Protein AF-A0A7Y0EZB9-F1 (afdb_monomer)

pLDDT: mean 87.06, std 16.15, range [41.44, 97.69]

Radius of gyration: 16.33 Å; Cα contacts (8 Å, |Δi|>4): 54; chains: 1; bounding box: 58×21×23 Å

Foldseek 3Di:
DFLVVLCVVVVHDLQRLQVQQPPGDSVVSVCRVVVVDPPVPDDLVSVLSSCVSSVVVVVSVVVCCVPPNDPPPPDDDPDD

Nearest PDB structures (foldseek):
  5jub-assembly1_B  TM=8.312E-01  e=4.650E-01  Streptococcus thermophilus LMD-9
  4o8b-assembly1_A-2  TM=6.255E-01  e=1.765E-01  Pseudomonas aeruginosa PAO1
  6hua-assembly1_A  TM=5.688E-01  e=1.085E+00  Streptococcus vestibularis F0396
  6lff-assembly2_B  TM=5.082E-01  e=8.519E-01  Homo sapiens
  1yse-assembly1_A  TM=4.289E-01  e=2.244E+00  Homo sapiens

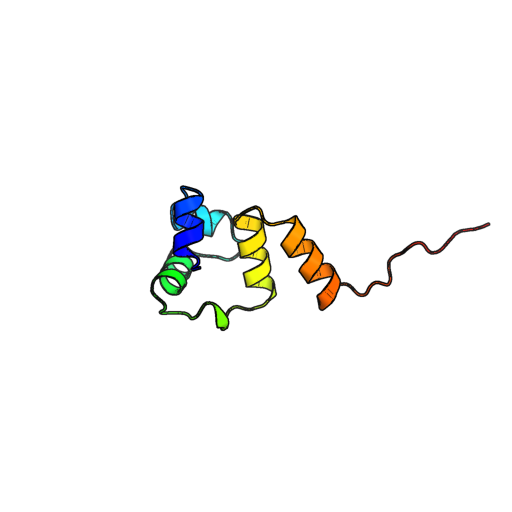Mean predicted aligned error: 7.15 Å

Solvent-accessible surface area (backbone atoms only — not comparable to full-atom values): 4873 Å² total; per-residue (Å²): 142,52,74,52,58,56,34,53,76,69,73,46,52,57,55,60,49,18,76,54,24,88,97,49,42,42,68,57,49,48,30,46,58,72,55,80,37,58,73,88,75,52,53,71,71,57,53,35,39,49,33,39,58,74,66,37,46,69,60,33,49,52,51,39,51,72,77,70,43,70,89,83,78,76,76,87,78,85,82,126

Sequence (80 aa):
MSIKSERVRKGLTQQQLADKVPSMTRGRIAAYETGAIDVGNMTLDMALRFLEAFGRKALARQVRAVLIESPEGSKENDAK

Organism: NCBI:txid2675324

InterPro domains:
  IPR001387 Cro/C1-type, helix-turn-helix domain [PF01381] (3-56)
  IPR001387 Cro/C1-type, helix-turn-helix domain [PS50943] (3-35)
  IPR001387 Cro/C1-type, helix-turn-helix domain [SM00530] (2-61)
  IPR001387 Cro/C1-type, helix-turn-helix domain [cd00093] (3-55)
  IPR010982 Lambda repressor-like, DNA-binding domain superfamily [G3DSA:1.10.260.40] (1-60)
  IPR010982 Lambda repressor-like, DNA-binding domain superfamily [SSF47413] (3-56)

Structure (mmCIF, N/CA/C/O backbone):
data_AF-A0A7Y0EZB9-F1
#
_entry.id   AF-A0A7Y0EZB9-F1
#
loop_
_atom_site.group_PDB
_atom_site.id
_atom_site.type_symbol
_atom_site.label_atom_id
_atom_site.label_alt_id
_atom_site.label_comp_id
_atom_site.label_asym_id
_atom_site.label_entity_id
_atom_site.label_seq_id
_atom_site.pdbx_PDB_ins_code
_atom_site.Cartn_x
_atom_site.Cartn_y
_atom_site.Cartn_z
_atom_site.occupancy
_atom_site.B_iso_or_equiv
_atom_site.auth_seq_id
_atom_site.auth_comp_id
_atom_site.auth_asym_id
_atom_site.auth_atom_id
_atom_site.pdbx_PDB_model_num
ATOM 1 N N . MET A 1 1 ? -6.142 -12.204 -1.104 1.00 57.94 1 MET A N 1
ATOM 2 C CA . MET A 1 1 ? -5.604 -11.049 -0.351 1.00 57.94 1 MET A CA 1
ATOM 3 C C . MET A 1 1 ? -5.514 -9.873 -1.311 1.00 57.94 1 MET A C 1
ATOM 5 O O . MET A 1 1 ? -4.720 -9.956 -2.235 1.00 57.94 1 MET A O 1
ATOM 9 N N . SER A 1 2 ? -6.350 -8.841 -1.169 1.00 85.75 2 SER A N 1
ATOM 10 C CA . SER A 1 2 ? -6.315 -7.652 -2.040 1.00 85.75 2 SER A CA 1
ATOM 11 C C . SER A 1 2 ? -5.852 -6.411 -1.273 1.00 85.75 2 SER A C 1
ATOM 13 O O . SER A 1 2 ? -5.911 -6.379 -0.040 1.00 85.75 2 SER A O 1
ATOM 15 N N . ILE A 1 3 ? -5.443 -5.367 -2.003 1.00 92.88 3 ILE A N 1
ATOM 16 C CA . ILE A 1 3 ? -5.108 -4.046 -1.439 1.00 92.88 3 ILE A CA 1
ATOM 17 C C . ILE A 1 3 ? -6.262 -3.518 -0.572 1.00 92.88 3 ILE A C 1
ATOM 19 O O . ILE A 1 3 ? -6.028 -3.021 0.529 1.00 92.88 3 ILE A O 1
ATOM 23 N N . LYS A 1 4 ? -7.511 -3.731 -1.010 1.00 95.00 4 LYS A N 1
ATOM 24 C CA . LYS A 1 4 ? -8.724 -3.378 -0.260 1.00 95.00 4 LYS A CA 1
ATOM 25 C C . LYS A 1 4 ? -8.782 -4.062 1.104 1.00 95.00 4 LYS A C 1
ATOM 27 O O . LYS A 1 4 ? -9.047 -3.401 2.106 1.00 95.00 4 LYS A O 1
ATOM 32 N N . SER A 1 5 ? -8.544 -5.375 1.154 1.00 94.06 5 SER A N 1
ATOM 33 C CA . SER A 1 5 ? -8.608 -6.145 2.402 1.00 94.06 5 SER A CA 1
ATOM 34 C C . SER A 1 5 ? -7.584 -5.648 3.425 1.00 94.06 5 SER A C 1
ATOM 36 O O . SER A 1 5 ? -7.935 -5.444 4.585 1.00 94.06 5 SER A O 1
ATOM 38 N N . GLU A 1 6 ? -6.341 -5.399 3.002 1.00 94.50 6 GLU A N 1
ATOM 39 C CA . GLU A 1 6 ? -5.297 -4.883 3.901 1.00 94.50 6 GLU A CA 1
ATOM 40 C C . GLU A 1 6 ? -5.566 -3.431 4.323 1.00 94.50 6 GLU A C 1
ATOM 42 O O . GLU A 1 6 ? -5.388 -3.086 5.493 1.00 94.50 6 GLU A O 1
ATOM 47 N N . ARG A 1 7 ? -6.086 -2.588 3.420 1.00 95.38 7 ARG A N 1
ATOM 48 C CA . ARG A 1 7 ? -6.495 -1.219 3.759 1.00 95.38 7 ARG A CA 1
ATOM 49 C C . ARG A 1 7 ? -7.567 -1.204 4.854 1.00 95.38 7 ARG A C 1
ATOM 51 O O . ARG A 1 7 ? -7.424 -0.475 5.835 1.00 95.38 7 ARG A O 1
ATOM 58 N N . VAL A 1 8 ? -8.618 -2.013 4.696 1.00 95.81 8 VAL A N 1
ATOM 59 C CA . VAL A 1 8 ? -9.716 -2.126 5.672 1.00 95.81 8 VAL A CA 1
ATOM 60 C C . VAL A 1 8 ? -9.206 -2.676 7.001 1.00 95.81 8 VAL A C 1
ATOM 62 O O . VAL A 1 8 ? -9.514 -2.108 8.044 1.00 95.81 8 VAL A O 1
ATOM 65 N N . ARG A 1 9 ? -8.359 -3.713 6.978 1.00 94.75 9 ARG A N 1
ATOM 66 C CA . ARG A 1 9 ? -7.734 -4.274 8.187 1.00 94.75 9 ARG A CA 1
ATOM 67 C C . ARG A 1 9 ? -6.937 -3.232 8.979 1.00 94.75 9 ARG A C 1
ATOM 69 O O . ARG A 1 9 ? -6.872 -3.309 10.201 1.00 94.75 9 ARG A O 1
ATOM 76 N N . LYS A 1 10 ? -6.319 -2.268 8.292 1.00 93.94 10 LYS A N 1
ATOM 77 C CA . LYS A 1 10 ? -5.562 -1.161 8.896 1.00 93.94 10 LYS A CA 1
ATOM 78 C C . LYS A 1 10 ? -6.427 0.052 9.265 1.00 93.94 10 LYS A C 1
ATOM 80 O O . LYS A 1 10 ? -5.878 1.027 9.768 1.00 93.94 10 LYS A O 1
ATOM 85 N N . GLY A 1 11 ? -7.736 0.017 9.005 1.00 95.69 11 GLY A N 1
ATOM 86 C CA . GLY A 1 11 ? -8.649 1.130 9.282 1.00 95.69 11 GLY A CA 1
ATOM 87 C C . GLY A 1 11 ? -8.396 2.373 8.424 1.00 95.69 11 GLY A C 1
ATOM 88 O O . GLY A 1 11 ? -8.717 3.478 8.846 1.00 95.69 11 GLY A O 1
ATOM 89 N N . LEU A 1 12 ? -7.792 2.218 7.241 1.00 96.38 12 LEU A N 1
ATOM 90 C CA . LEU A 1 12 ? -7.416 3.342 6.382 1.00 96.38 12 LEU A CA 1
ATOM 91 C C . LEU A 1 12 ? -8.519 3.666 5.366 1.00 96.38 12 LEU A C 1
ATOM 93 O O . LEU A 1 12 ? -9.114 2.773 4.756 1.00 96.38 12 LEU A O 1
ATOM 97 N N . THR A 1 13 ? -8.745 4.948 5.093 1.00 97.44 13 THR A N 1
ATOM 98 C CA . THR A 1 13 ? -9.484 5.380 3.896 1.00 97.44 13 THR A CA 1
ATOM 99 C C . THR A 1 13 ? -8.605 5.253 2.646 1.00 97.44 13 THR A C 1
ATOM 101 O O . THR A 1 13 ? -7.381 5.135 2.735 1.00 97.44 13 THR A O 1
ATOM 104 N N . GLN A 1 14 ? -9.206 5.269 1.449 1.00 97.25 14 GLN A N 1
ATOM 105 C CA . GLN A 1 14 ? -8.430 5.252 0.198 1.00 97.25 14 GLN A CA 1
ATOM 106 C C . GLN A 1 14 ? -7.490 6.462 0.090 1.00 97.25 14 GLN A C 1
ATOM 108 O O . GLN A 1 14 ? -6.382 6.325 -0.419 1.00 97.25 14 GLN A O 1
ATOM 113 N N . GLN A 1 15 ? -7.918 7.626 0.597 1.00 97.69 15 GLN A N 1
ATOM 114 C CA . GLN A 1 15 ? -7.089 8.830 0.634 1.00 97.69 15 GLN A CA 1
ATOM 115 C C . GLN A 1 15 ? -5.907 8.644 1.587 1.00 97.69 15 GLN A C 1
ATOM 117 O O . GLN A 1 15 ? -4.772 8.813 1.172 1.00 97.69 15 GLN A O 1
ATOM 122 N N . GLN A 1 16 ? -6.150 8.168 2.811 1.00 97.44 16 GLN A N 1
ATOM 123 C CA . GLN A 1 16 ? -5.081 7.931 3.787 1.00 97.44 16 GLN A CA 1
ATOM 124 C C . GLN A 1 16 ? -4.053 6.897 3.311 1.00 97.44 16 GLN A C 1
ATOM 126 O O . GLN A 1 16 ? -2.879 6.988 3.664 1.00 97.44 16 GLN A O 1
ATOM 131 N N . LEU A 1 17 ? -4.473 5.895 2.532 1.00 97.12 17 LEU A N 1
ATOM 132 C CA . LEU A 1 17 ? -3.534 4.972 1.896 1.00 97.12 17 LEU A CA 1
ATOM 133 C C . LEU A 1 17 ? -2.732 5.667 0.788 1.00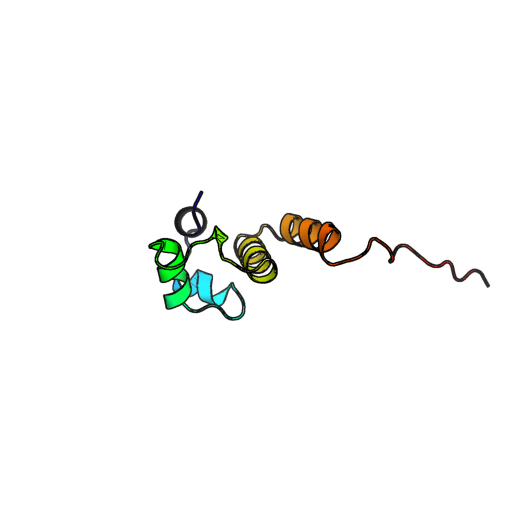 97.12 17 LEU A C 1
ATOM 135 O O . LEU A 1 17 ? -1.521 5.481 0.726 1.00 97.12 17 LEU A O 1
ATOM 139 N N . ALA A 1 18 ? -3.381 6.474 -0.054 1.00 97.25 18 ALA A N 1
ATOM 140 C CA . ALA A 1 18 ? -2.693 7.246 -1.086 1.00 97.25 18 ALA A CA 1
ATOM 141 C C . ALA A 1 18 ? -1.657 8.209 -0.483 1.00 97.25 18 ALA A C 1
ATOM 143 O O . ALA A 1 18 ? -0.536 8.262 -0.971 1.00 97.25 18 ALA A O 1
ATOM 144 N N . ASP A 1 19 ? -1.982 8.869 0.630 1.00 97.06 19 ASP A N 1
ATOM 145 C CA . ASP A 1 19 ? -1.071 9.783 1.331 1.00 97.06 19 ASP A CA 1
ATOM 146 C C . ASP A 1 19 ? 0.151 9.054 1.927 1.00 97.06 19 ASP A C 1
ATOM 148 O O . ASP A 1 19 ? 1.209 9.648 2.124 1.00 97.06 19 ASP A O 1
ATOM 152 N N . LYS A 1 20 ? 0.026 7.750 2.214 1.00 96.38 20 LYS A N 1
ATOM 153 C CA . LYS A 1 20 ? 1.117 6.907 2.731 1.00 96.38 20 LYS A CA 1
ATOM 154 C C . LYS A 1 20 ? 1.998 6.301 1.641 1.00 96.38 20 LYS A C 1
ATOM 156 O O . LYS A 1 20 ? 3.117 5.898 1.950 1.00 96.38 20 LYS A O 1
ATOM 161 N N . VAL A 1 21 ? 1.502 6.174 0.410 1.00 95.75 21 VAL A N 1
ATOM 162 C CA . VAL A 1 21 ? 2.226 5.544 -0.703 1.00 95.75 21 VAL A CA 1
ATOM 163 C C . VAL A 1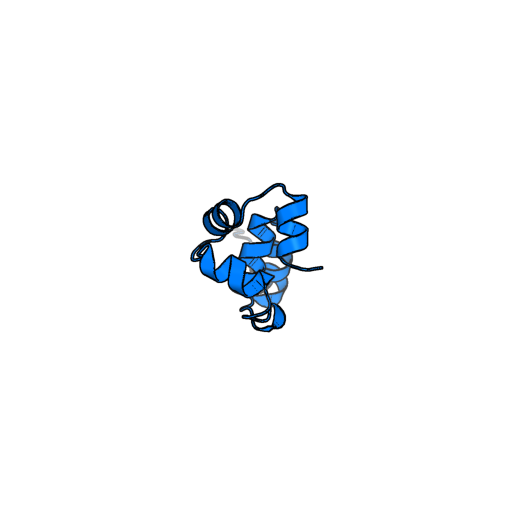 21 ? 2.765 6.643 -1.624 1.00 95.75 21 VAL A C 1
ATOM 165 O O . VAL A 1 21 ? 1.981 7.302 -2.308 1.00 95.75 21 VAL A O 1
ATOM 168 N N . PRO A 1 22 ? 4.093 6.847 -1.703 1.00 92.19 22 PRO A N 1
ATOM 169 C CA . PRO A 1 22 ? 4.658 7.908 -2.530 1.00 92.19 22 PRO A CA 1
ATOM 170 C C . PRO A 1 22 ? 4.245 7.781 -4.004 1.00 92.19 22 PRO A C 1
ATOM 172 O O . PRO A 1 22 ? 4.353 6.699 -4.589 1.00 92.19 22 PRO A O 1
ATOM 175 N N . SER A 1 23 ? 3.828 8.902 -4.603 1.00 90.06 23 SER A N 1
ATOM 176 C CA . SER A 1 23 ? 3.350 9.012 -5.997 1.00 90.06 23 SER A CA 1
ATOM 177 C C . SER A 1 23 ? 2.006 8.327 -6.286 1.00 90.06 23 SER A C 1
ATOM 179 O O . SER A 1 23 ? 1.670 8.080 -7.449 1.00 90.06 23 SER A O 1
ATOM 181 N N . MET A 1 24 ? 1.219 8.029 -5.251 1.00 94.62 24 MET A N 1
ATOM 182 C CA . MET A 1 24 ? -0.103 7.430 -5.391 1.00 94.62 24 MET A CA 1
ATOM 183 C C . MET A 1 24 ? -1.221 8.469 -5.295 1.00 94.62 24 MET A C 1
ATOM 185 O O . MET A 1 24 ? -1.102 9.488 -4.622 1.00 94.62 24 MET A O 1
ATOM 189 N N . THR A 1 25 ? -2.342 8.195 -5.959 1.00 96.44 25 THR A N 1
ATOM 190 C CA . THR A 1 25 ? -3.562 9.003 -5.851 1.00 96.44 25 THR A CA 1
ATOM 191 C C . THR A 1 25 ? -4.712 8.140 -5.357 1.00 96.44 25 THR A C 1
ATOM 193 O O . THR A 1 25 ? -4.742 6.931 -5.602 1.00 96.44 25 THR A O 1
ATOM 196 N N . ARG A 1 26 ? -5.715 8.757 -4.719 1.00 97.00 26 ARG A N 1
ATOM 197 C CA . ARG A 1 26 ? -6.948 8.063 -4.308 1.00 97.00 26 ARG A CA 1
ATOM 198 C C . ARG A 1 26 ? -7.597 7.305 -5.470 1.00 97.00 26 ARG A C 1
ATOM 200 O O . ARG A 1 26 ? -8.051 6.181 -5.288 1.00 97.00 26 ARG A O 1
ATOM 207 N N . GLY A 1 27 ? -7.606 7.905 -6.664 1.00 97.06 27 GLY A N 1
ATOM 208 C CA . GLY A 1 27 ? -8.155 7.287 -7.874 1.00 97.06 27 GLY A CA 1
ATOM 209 C C . GLY A 1 27 ? -7.408 6.018 -8.283 1.00 97.06 27 GLY A C 1
ATOM 210 O O . GLY A 1 27 ? -8.043 5.017 -8.600 1.00 97.06 27 GLY A O 1
ATOM 211 N N . ARG A 1 28 ? -6.071 6.011 -8.197 1.00 95.00 28 ARG A N 1
ATOM 212 C CA . ARG A 1 28 ? -5.279 4.802 -8.462 1.00 95.00 28 ARG A CA 1
ATOM 213 C C . ARG A 1 28 ? -5.490 3.716 -7.414 1.00 95.00 28 ARG A C 1
ATOM 215 O O . ARG A 1 28 ? -5.592 2.553 -7.789 1.00 95.00 28 ARG A O 1
ATOM 222 N N . ILE A 1 29 ? -5.618 4.077 -6.135 1.00 96.12 29 ILE A N 1
ATOM 223 C CA . ILE A 1 29 ? -6.013 3.114 -5.096 1.00 96.12 29 ILE A CA 1
ATOM 224 C C . ILE A 1 29 ? -7.353 2.472 -5.461 1.00 96.12 29 ILE A C 1
ATOM 226 O O . ILE A 1 29 ? -7.456 1.250 -5.480 1.00 96.12 29 ILE A O 1
ATOM 230 N N . ALA A 1 30 ? -8.359 3.279 -5.808 1.00 96.56 30 ALA A N 1
ATOM 231 C CA . ALA A 1 30 ? -9.665 2.768 -6.203 1.00 96.56 30 ALA A CA 1
ATOM 232 C C . ALA A 1 30 ? -9.577 1.837 -7.424 1.00 96.56 30 ALA A C 1
ATOM 234 O O . ALA A 1 30 ? -10.180 0.771 -7.394 1.00 96.56 30 ALA A O 1
ATOM 235 N N . ALA A 1 31 ? -8.785 2.186 -8.442 1.00 95.81 31 ALA A N 1
ATOM 236 C CA . ALA A 1 31 ? -8.603 1.362 -9.638 1.00 95.81 31 ALA A CA 1
ATOM 237 C C . ALA A 1 31 ? -7.998 -0.022 -9.336 1.00 95.81 31 ALA A C 1
ATOM 239 O O . ALA A 1 31 ? -8.442 -1.017 -9.907 1.00 95.81 31 ALA A O 1
ATOM 240 N N . TYR A 1 32 ? -7.038 -0.110 -8.408 1.00 94.75 32 TYR A N 1
ATOM 241 C CA . TYR A 1 32 ? -6.539 -1.403 -7.927 1.00 94.75 32 TYR A CA 1
ATOM 242 C C . TYR A 1 32 ? -7.589 -2.171 -7.113 1.00 94.75 32 TYR A C 1
ATOM 244 O O . TYR A 1 32 ? -7.674 -3.393 -7.192 1.00 94.75 32 TYR A O 1
ATOM 252 N N . GLU A 1 33 ? -8.396 -1.479 -6.306 1.00 94.94 33 GLU A N 1
ATOM 253 C CA . GLU A 1 33 ? -9.420 -2.120 -5.471 1.00 94.94 33 GLU A CA 1
ATOM 254 C C . GLU A 1 33 ? -10.626 -2.635 -6.260 1.00 94.94 33 GLU A C 1
ATOM 256 O O . GLU A 1 33 ? -11.273 -3.584 -5.813 1.00 94.94 33 GLU A O 1
ATOM 261 N N . THR A 1 34 ? -10.940 -2.015 -7.398 1.00 94.94 34 THR A N 1
ATOM 262 C CA . THR A 1 34 ? -12.011 -2.441 -8.309 1.00 94.94 34 THR A CA 1
ATOM 263 C C . THR A 1 34 ? -11.533 -3.424 -9.375 1.00 94.94 34 THR A C 1
ATOM 265 O O . THR A 1 34 ? -12.365 -3.972 -10.091 1.00 94.94 34 THR A O 1
ATOM 268 N N . GLY A 1 35 ? -10.220 -3.651 -9.489 1.00 92.56 35 GLY A N 1
ATOM 269 C CA . GLY A 1 35 ? -9.628 -4.506 -10.519 1.00 92.56 35 GLY A CA 1
ATOM 270 C C . GLY A 1 35 ? -9.524 -3.852 -11.900 1.00 92.56 35 GLY A C 1
ATOM 271 O O . GLY A 1 35 ? -9.175 -4.530 -12.859 1.00 92.56 35 GLY A O 1
ATOM 272 N N . ALA A 1 36 ? -9.782 -2.543 -12.019 1.00 94.62 36 ALA A N 1
ATOM 273 C CA . ALA A 1 36 ? -9.522 -1.796 -13.254 1.00 94.62 36 ALA A CA 1
ATOM 274 C C . ALA A 1 36 ? -8.021 -1.760 -13.600 1.00 94.62 36 ALA A C 1
ATOM 276 O O . ALA A 1 36 ? -7.651 -1.640 -14.765 1.00 9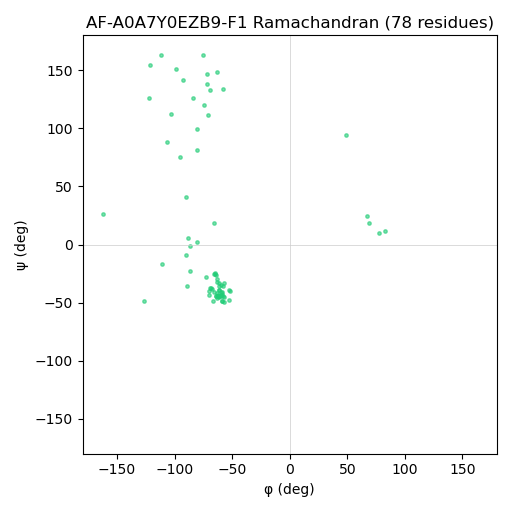4.62 36 ALA A O 1
ATOM 277 N N . ILE A 1 37 ? -7.161 -1.873 -12.585 1.00 92.62 37 ILE A N 1
ATOM 278 C CA . ILE A 1 37 ? -5.738 -2.173 -12.740 1.00 92.62 37 ILE A CA 1
ATOM 279 C C . ILE A 1 37 ? -5.450 -3.441 -11.941 1.00 92.62 37 ILE A C 1
ATOM 281 O O . ILE A 1 37 ? -5.732 -3.497 -10.742 1.00 92.62 37 ILE A O 1
ATOM 285 N N . ASP A 1 38 ? -4.868 -4.442 -12.596 1.00 91.88 38 ASP A N 1
ATOM 286 C CA . ASP A 1 38 ? -4.428 -5.659 -11.922 1.00 91.88 38 ASP A CA 1
ATOM 287 C C . ASP A 1 38 ? -3.231 -5.365 -11.005 1.00 91.88 38 ASP A C 1
ATOM 289 O O . ASP A 1 38 ? -2.258 -4.716 -11.396 1.00 91.88 38 ASP A O 1
ATOM 293 N N . VAL A 1 39 ? -3.295 -5.875 -9.776 1.00 90.31 39 VAL A N 1
ATOM 294 C CA . VAL A 1 39 ? -2.199 -5.807 -8.805 1.00 90.31 39 VAL A CA 1
ATOM 295 C C . VAL A 1 39 ? -0.976 -6.580 -9.312 1.00 90.31 39 VAL A C 1
ATOM 297 O O . VAL A 1 39 ? 0.146 -6.181 -9.012 1.00 90.31 39 VAL A O 1
ATOM 300 N N . GLY A 1 40 ? -1.170 -7.632 -10.116 1.00 90.62 40 GLY A N 1
ATOM 301 C CA . GLY A 1 40 ? -0.081 -8.380 -10.755 1.00 90.62 40 GLY A CA 1
ATOM 302 C C . GLY A 1 40 ? 0.727 -7.563 -11.770 1.00 90.62 40 GLY A C 1
ATOM 303 O O . GLY A 1 40 ? 1.906 -7.834 -11.967 1.00 90.62 40 GLY A O 1
ATOM 304 N N . ASN A 1 41 ? 0.133 -6.512 -12.345 1.00 90.62 41 ASN A N 1
ATOM 305 C CA . ASN A 1 41 ? 0.798 -5.609 -13.293 1.00 90.62 41 ASN A CA 1
ATOM 306 C C . ASN A 1 41 ? 1.521 -4.438 -12.602 1.00 90.62 41 ASN A C 1
ATOM 308 O O . ASN A 1 41 ? 2.001 -3.513 -13.262 1.00 90.62 41 ASN A O 1
ATOM 312 N N . MET A 1 42 ? 1.575 -4.433 -11.270 1.00 92.56 42 MET A N 1
ATOM 313 C CA . MET A 1 42 ? 2.261 -3.402 -10.503 1.00 92.56 42 MET A CA 1
ATOM 314 C C . MET A 1 42 ? 3.782 -3.539 -10.645 1.00 92.56 42 MET A C 1
ATOM 316 O O . MET A 1 42 ? 4.332 -4.635 -10.563 1.00 92.56 42 MET A O 1
ATOM 320 N N . THR A 1 43 ? 4.490 -2.416 -10.797 1.00 92.62 43 THR A N 1
ATOM 321 C CA . THR A 1 43 ? 5.959 -2.437 -10.776 1.00 92.62 43 THR A CA 1
ATOM 322 C C . THR A 1 43 ? 6.473 -2.907 -9.414 1.00 92.62 43 THR A C 1
ATOM 324 O O . THR A 1 43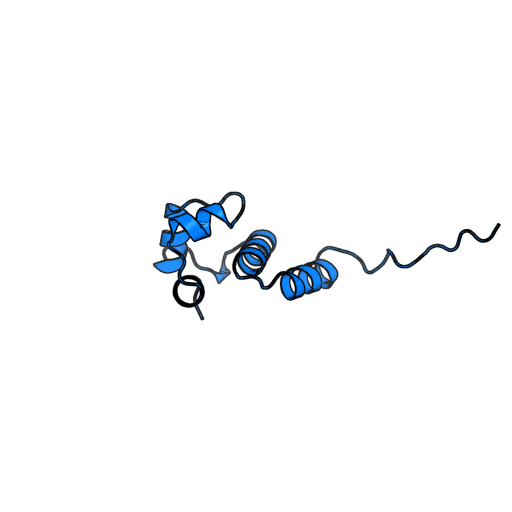 ? 5.865 -2.620 -8.378 1.00 92.62 43 THR A O 1
ATOM 327 N N . LEU A 1 44 ? 7.631 -3.577 -9.403 1.00 93.44 44 LEU A N 1
ATOM 328 C CA . LEU A 1 44 ? 8.251 -4.071 -8.169 1.00 93.44 44 LEU A CA 1
ATOM 329 C C . LEU A 1 44 ? 8.408 -2.957 -7.122 1.00 93.44 44 LEU A C 1
ATOM 331 O O . LEU A 1 44 ? 7.997 -3.129 -5.978 1.00 93.44 44 LEU A O 1
ATOM 335 N N . ASP A 1 45 ? 8.936 -1.793 -7.512 1.00 93.44 45 ASP A N 1
ATOM 336 C CA . ASP A 1 45 ? 9.119 -0.677 -6.574 1.00 93.44 45 ASP A CA 1
ATOM 337 C C . ASP A 1 45 ? 7.791 -0.184 -5.985 1.00 93.44 45 ASP A C 1
ATOM 339 O O . ASP A 1 45 ? 7.712 0.141 -4.800 1.00 93.44 45 ASP A O 1
ATOM 343 N N . MET A 1 46 ? 6.712 -0.187 -6.771 1.00 94.94 46 MET A N 1
ATOM 344 C CA . MET A 1 46 ? 5.412 0.223 -6.259 1.00 94.94 46 MET A CA 1
ATOM 345 C C . MET A 1 46 ? 4.842 -0.803 -5.275 1.00 94.94 46 MET A C 1
ATOM 347 O O . MET A 1 46 ? 4.343 -0.418 -4.217 1.00 94.94 46 MET A O 1
ATOM 351 N N . ALA A 1 47 ? 5.002 -2.100 -5.552 1.00 94.06 47 ALA A N 1
ATOM 352 C CA . ALA A 1 47 ? 4.617 -3.158 -4.619 1.00 94.06 47 ALA A CA 1
ATOM 353 C C . ALA A 1 47 ? 5.362 -3.029 -3.278 1.00 94.06 47 ALA A C 1
ATOM 355 O O . ALA A 1 47 ? 4.755 -3.147 -2.209 1.00 94.06 47 ALA A O 1
ATOM 356 N N . LEU A 1 48 ? 6.655 -2.695 -3.318 1.00 94.94 48 LEU A N 1
ATOM 357 C CA . LEU A 1 48 ? 7.465 -2.433 -2.127 1.00 94.94 48 LEU A CA 1
ATOM 358 C C . LEU A 1 48 ? 6.952 -1.233 -1.321 1.00 94.94 48 LEU A C 1
ATOM 360 O O . LEU A 1 48 ? 6.805 -1.332 -0.102 1.00 94.94 48 LEU A O 1
ATOM 364 N N . ARG A 1 49 ? 6.594 -0.127 -1.982 1.00 95.25 49 ARG A N 1
ATOM 365 C CA . ARG A 1 49 ? 5.999 1.046 -1.312 1.00 95.25 49 ARG A CA 1
ATOM 366 C C . ARG A 1 49 ? 4.667 0.713 -0.637 1.00 95.25 49 ARG A C 1
ATOM 368 O O . ARG A 1 49 ? 4.412 1.173 0.476 1.00 95.25 49 ARG A O 1
ATOM 375 N N . PHE A 1 50 ? 3.828 -0.118 -1.260 1.00 95.25 50 PHE A N 1
AT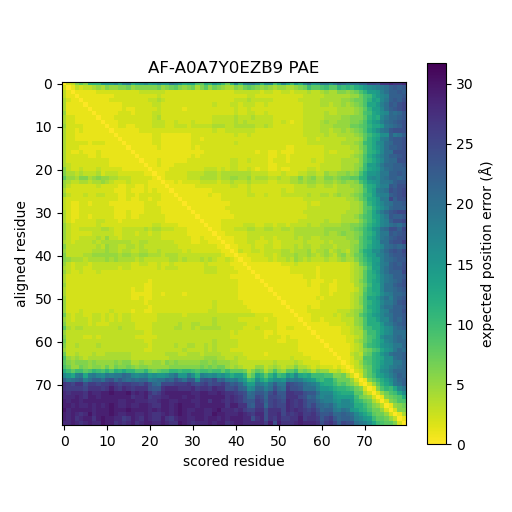OM 376 C CA . PHE A 1 50 ? 2.602 -0.610 -0.621 1.00 95.25 50 PHE A CA 1
ATOM 377 C C . PHE A 1 50 ? 2.902 -1.442 0.628 1.00 95.25 50 PHE A C 1
ATOM 379 O O . PHE A 1 50 ? 2.274 -1.235 1.668 1.00 95.25 50 PHE A O 1
ATOM 386 N N . LEU A 1 51 ? 3.881 -2.350 0.564 1.00 94.75 51 LEU A N 1
ATOM 387 C CA . LEU A 1 51 ? 4.309 -3.122 1.734 1.00 94.75 51 LEU A CA 1
ATOM 388 C C . LEU A 1 51 ? 4.755 -2.202 2.875 1.00 94.75 51 LEU A C 1
ATOM 390 O O . LEU A 1 51 ? 4.336 -2.397 4.017 1.00 94.75 51 LEU A O 1
ATOM 394 N N . GLU A 1 52 ? 5.547 -1.174 2.578 1.00 95.19 52 GLU A N 1
ATOM 395 C CA . GLU A 1 52 ? 5.979 -0.178 3.561 1.00 95.19 52 GLU A CA 1
ATOM 396 C C . GLU A 1 52 ? 4.792 0.585 4.172 1.00 95.19 52 GLU A C 1
ATOM 398 O O . GLU A 1 52 ? 4.717 0.702 5.400 1.00 95.19 52 GLU A O 1
ATOM 403 N N . ALA A 1 53 ? 3.824 1.020 3.355 1.00 95.44 53 ALA A N 1
ATOM 404 C CA . ALA A 1 53 ? 2.605 1.696 3.809 1.00 95.44 53 ALA A CA 1
ATOM 405 C C . ALA A 1 53 ? 1.720 0.808 4.703 1.00 95.44 53 ALA A C 1
ATOM 407 O O . ALA A 1 53 ? 1.102 1.295 5.654 1.00 95.44 53 ALA A O 1
ATOM 408 N N . PHE A 1 54 ? 1.709 -0.507 4.464 1.00 95.00 54 PHE A N 1
ATOM 409 C CA . PHE A 1 54 ? 1.045 -1.489 5.327 1.00 95.00 54 PHE A CA 1
ATOM 410 C C . PHE A 1 54 ? 1.865 -1.879 6.571 1.00 95.00 54 PHE A C 1
ATOM 412 O O . PHE A 1 54 ? 1.425 -2.702 7.381 1.00 95.00 54 PHE A O 1
ATOM 419 N N . GLY A 1 55 ? 3.040 -1.276 6.771 1.00 93.38 55 GLY A N 1
ATOM 420 C CA . GLY A 1 55 ? 3.916 -1.524 7.916 1.00 93.38 55 GLY A CA 1
ATOM 421 C C . GLY A 1 55 ? 4.818 -2.752 7.764 1.00 93.38 55 GLY A C 1
ATOM 422 O O . GLY A 1 55 ? 5.463 -3.156 8.726 1.00 93.38 55 GLY A O 1
ATOM 423 N N . ARG A 1 56 ? 4.918 -3.341 6.569 1.00 94.62 56 ARG A N 1
ATOM 424 C CA . ARG A 1 56 ? 5.778 -4.495 6.252 1.00 94.62 56 ARG A CA 1
ATOM 425 C C . ARG A 1 56 ? 7.168 -4.056 5.768 1.00 94.62 56 ARG A C 1
ATOM 427 O O . ARG A 1 56 ? 7.733 -4.650 4.855 1.00 94.62 56 ARG A O 1
ATOM 434 N N . LYS A 1 57 ? 7.745 -3.029 6.403 1.00 94.44 57 LYS A N 1
ATOM 435 C CA . LYS A 1 57 ? 9.054 -2.451 6.034 1.00 94.44 57 LYS A CA 1
ATOM 436 C C . LYS A 1 57 ? 10.196 -3.473 6.063 1.00 94.44 57 LYS A C 1
ATOM 438 O O . LYS A 1 57 ? 11.099 -3.405 5.240 1.00 94.44 57 LYS A O 1
ATOM 443 N N . ALA A 1 58 ? 10.173 -4.419 7.005 1.00 94.56 58 ALA A N 1
ATOM 444 C CA . ALA A 1 58 ? 11.185 -5.476 7.080 1.00 94.56 58 ALA A CA 1
ATOM 445 C C . ALA A 1 58 ? 11.161 -6.375 5.835 1.00 94.56 58 ALA A C 1
ATOM 447 O O . ALA A 1 58 ? 12.204 -6.597 5.233 1.00 94.56 58 ALA A O 1
ATOM 448 N N . LEU A 1 59 ? 9.968 -6.796 5.409 1.00 93.56 59 LEU A N 1
ATOM 449 C CA . LEU A 1 59 ? 9.790 -7.581 4.190 1.00 93.56 59 LEU A CA 1
ATOM 450 C C . LEU A 1 59 ? 10.191 -6.781 2.946 1.00 93.56 59 LEU A C 1
ATOM 452 O O . LEU A 1 59 ? 10.902 -7.299 2.096 1.00 93.56 59 LEU A O 1
ATOM 456 N N . ALA A 1 60 ? 9.785 -5.510 2.856 1.00 94.06 60 ALA A N 1
ATOM 457 C CA . ALA A 1 60 ? 10.172 -4.655 1.737 1.00 94.06 60 ALA A CA 1
ATOM 458 C C . ALA A 1 60 ? 11.703 -4.539 1.617 1.00 94.06 60 ALA A C 1
ATOM 460 O O . ALA A 1 60 ? 12.244 -4.715 0.531 1.00 94.06 60 ALA A O 1
ATOM 461 N N . ARG A 1 61 ? 12.412 -4.336 2.737 1.00 92.44 61 ARG A N 1
ATOM 462 C CA . ARG A 1 61 ? 13.884 -4.313 2.765 1.00 92.44 61 ARG A CA 1
ATOM 463 C C . ARG A 1 61 ? 14.505 -5.643 2.353 1.00 92.44 61 ARG A C 1
ATOM 465 O O . ARG A 1 61 ? 15.436 -5.631 1.568 1.00 92.44 61 ARG A O 1
ATOM 472 N N . GLN A 1 62 ? 13.981 -6.771 2.831 1.00 93.12 62 GLN A N 1
ATOM 473 C CA . GLN A 1 62 ? 14.475 -8.093 2.428 1.00 93.12 62 GLN A CA 1
ATOM 474 C C . GLN A 1 62 ? 14.348 -8.306 0.917 1.00 93.12 62 GLN A C 1
ATOM 476 O O . GLN A 1 62 ? 15.287 -8.763 0.282 1.00 93.12 62 GLN A O 1
ATOM 481 N N . VAL A 1 63 ? 13.215 -7.924 0.325 1.00 92.19 63 VAL A N 1
ATOM 482 C CA . VAL A 1 63 ? 13.019 -8.035 -1.127 1.00 92.19 63 VAL A CA 1
ATOM 483 C C . VAL A 1 63 ? 13.962 -7.096 -1.889 1.00 92.19 63 VAL A C 1
ATOM 485 O O . VAL A 1 63 ? 14.541 -7.516 -2.888 1.00 92.19 63 VAL A O 1
ATOM 488 N N . ARG A 1 64 ? 14.177 -5.859 -1.410 1.00 92.19 64 ARG A N 1
ATOM 489 C CA . ARG A 1 64 ? 15.191 -4.949 -1.980 1.00 92.19 64 ARG A CA 1
ATOM 490 C C . ARG A 1 64 ? 16.593 -5.557 -1.903 1.00 92.19 64 ARG A C 1
ATOM 492 O O . ARG A 1 64 ? 17.293 -5.5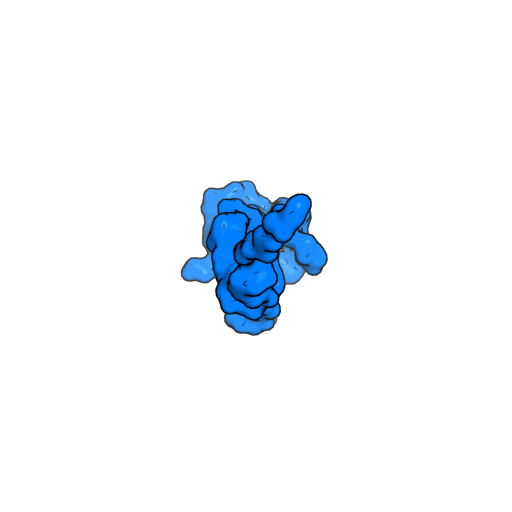42 -2.905 1.00 92.19 64 ARG A O 1
ATOM 499 N N . ALA A 1 65 ? 16.954 -6.150 -0.770 1.00 90.06 65 ALA A N 1
ATOM 500 C CA . ALA A 1 65 ? 18.257 -6.775 -0.558 1.00 90.06 65 ALA A CA 1
ATOM 501 C C . ALA A 1 65 ? 18.510 -7.999 -1.452 1.00 90.06 65 ALA A C 1
ATOM 503 O O . ALA A 1 65 ? 19.651 -8.351 -1.705 1.00 90.06 65 ALA A O 1
ATOM 504 N N . VAL A 1 66 ? 17.452 -8.675 -1.907 1.00 90.19 66 VAL A N 1
ATOM 505 C CA . VAL A 1 66 ? 17.572 -9.846 -2.789 1.00 90.19 66 VAL A CA 1
ATOM 506 C C . VAL A 1 66 ? 17.582 -9.452 -4.267 1.00 90.19 66 VAL A C 1
ATOM 508 O O . VAL A 1 66 ? 18.240 -10.109 -5.067 1.00 90.19 66 VAL A O 1
ATOM 511 N N . LEU A 1 67 ? 16.815 -8.424 -4.648 1.00 85.50 67 LEU A N 1
ATOM 512 C CA . LEU A 1 67 ? 16.529 -8.117 -6.056 1.00 85.50 67 LEU A CA 1
ATOM 513 C C . LEU A 1 67 ? 17.170 -6.823 -6.574 1.00 85.50 67 LEU A C 1
ATOM 515 O O . LEU A 1 67 ? 17.184 -6.616 -7.785 1.00 85.50 67 LEU A O 1
ATOM 519 N N . ILE A 1 68 ? 17.617 -5.926 -5.691 1.00 79.50 68 ILE A N 1
ATOM 520 C CA . ILE A 1 68 ? 18.086 -4.575 -6.046 1.00 79.50 68 ILE A CA 1
ATOM 521 C C . ILE A 1 68 ? 19.482 -4.310 -5.484 1.00 79.50 68 ILE A C 1
ATOM 523 O O . ILE A 1 68 ? 20.350 -3.836 -6.212 1.00 79.50 68 ILE A O 1
ATOM 527 N N . GLU A 1 69 ? 19.702 -4.589 -4.199 1.00 72.50 69 GLU A N 1
ATOM 528 C CA . GLU A 1 69 ? 21.027 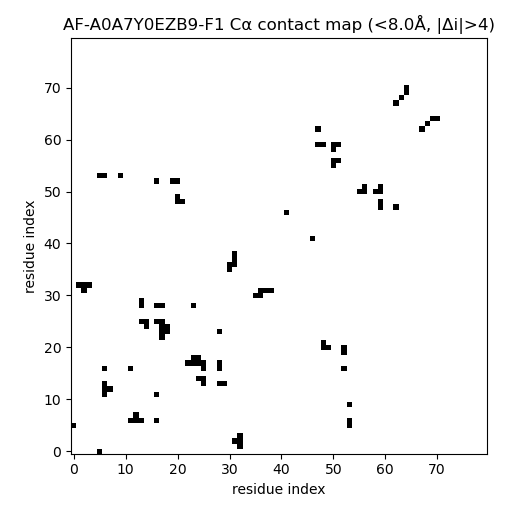-4.480 -3.590 1.00 72.50 69 GLU A CA 1
ATOM 529 C C . GLU A 1 69 ? 21.788 -5.780 -3.871 1.00 72.50 69 GLU A C 1
ATOM 531 O O . GLU A 1 69 ? 21.293 -6.869 -3.598 1.00 72.50 69 GLU A O 1
ATOM 536 N N . SER A 1 70 ? 22.988 -5.681 -4.441 1.00 58.66 70 SER A N 1
ATOM 537 C CA . SER A 1 70 ? 23.912 -6.817 -4.455 1.00 58.66 70 SER A CA 1
ATOM 538 C C . SER A 1 70 ? 24.439 -7.020 -3.023 1.00 58.66 70 SER A C 1
ATOM 540 O O . SER A 1 70 ? 24.652 -6.017 -2.338 1.00 58.66 70 SER A O 1
ATOM 542 N N . PRO A 1 71 ? 24.724 -8.248 -2.550 1.00 53.31 71 PRO A N 1
ATOM 543 C CA . PRO A 1 71 ? 25.306 -8.511 -1.221 1.00 53.31 71 PRO A CA 1
ATOM 544 C C . PRO A 1 71 ? 26.747 -7.971 -1.025 1.00 53.31 71 PRO A C 1
ATOM 546 O O . PRO A 1 71 ? 27.457 -8.372 -0.105 1.00 53.31 71 PRO A O 1
ATOM 549 N N . GLU A 1 72 ? 27.184 -7.037 -1.864 1.00 50.72 72 GLU A N 1
ATOM 550 C CA . GLU A 1 72 ? 28.497 -6.394 -1.868 1.00 50.72 72 GLU A CA 1
ATOM 551 C C . GLU A 1 72 ? 28.400 -5.070 -1.095 1.00 50.72 72 GLU A C 1
ATOM 553 O O . GLU A 1 72 ? 28.301 -3.977 -1.646 1.00 50.72 72 GLU A O 1
ATOM 558 N N . GLY A 1 73 ? 28.348 -5.197 0.227 1.00 48.84 73 GLY A N 1
ATOM 559 C CA . GLY A 1 73 ? 28.369 -4.076 1.168 1.00 48.84 73 GLY A CA 1
ATOM 560 C C . GLY A 1 73 ? 28.725 -4.519 2.584 1.00 48.84 73 GLY A C 1
ATOM 561 O O . GL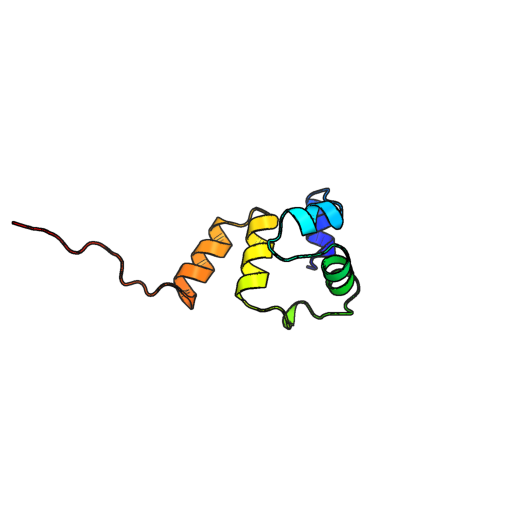Y A 1 73 ? 28.301 -3.908 3.562 1.00 48.84 73 GLY A O 1
ATOM 562 N N . SER A 1 74 ? 29.459 -5.626 2.703 1.00 48.66 74 SER A N 1
ATOM 563 C CA . SER A 1 74 ? 29.899 -6.192 3.976 1.00 48.66 74 SER A CA 1
ATOM 564 C C . SER A 1 74 ? 31.394 -5.937 4.149 1.00 48.66 74 SER A C 1
ATOM 566 O O . SER A 1 74 ? 32.202 -6.775 3.782 1.00 48.66 74 SER A O 1
ATOM 568 N N . LYS A 1 75 ? 31.727 -4.777 4.730 1.00 55.06 75 LYS A N 1
ATOM 569 C CA . LYS A 1 75 ? 33.020 -4.424 5.349 1.00 55.06 75 LYS A CA 1
ATOM 570 C C . LYS A 1 75 ? 34.277 -4.728 4.520 1.00 55.06 75 LYS A C 1
ATOM 572 O O . LYS A 1 75 ? 34.890 -5.782 4.671 1.00 55.06 75 LYS A O 1
ATOM 577 N N . GLU A 1 76 ? 34.746 -3.733 3.776 1.00 41.44 76 GLU A N 1
ATOM 578 C CA . GLU A 1 76 ? 36.173 -3.655 3.470 1.00 41.44 76 GLU A CA 1
ATOM 579 C C . GLU A 1 76 ? 36.900 -3.176 4.738 1.00 41.44 76 GLU A C 1
ATOM 581 O O . GLU A 1 76 ? 36.555 -2.156 5.338 1.00 41.44 76 GLU A O 1
ATOM 586 N N . ASN A 1 77 ? 37.814 -4.015 5.225 1.00 49.22 77 ASN A N 1
ATOM 587 C CA . ASN A 1 77 ? 38.670 -3.730 6.364 1.00 49.22 77 ASN A CA 1
ATOM 588 C C . ASN A 1 77 ? 39.695 -2.669 5.957 1.00 49.22 77 ASN A C 1
ATOM 590 O O . ASN A 1 77 ? 40.637 -3.001 5.242 1.00 49.22 77 ASN A O 1
ATOM 594 N N . ASP A 1 78 ? 39.608 -1.460 6.503 1.00 44.31 78 ASP A N 1
ATOM 595 C CA . ASP A 1 78 ? 40.796 -0.612 6.610 1.00 44.31 78 ASP A CA 1
ATOM 596 C C . ASP A 1 78 ? 41.599 -1.061 7.833 1.00 44.31 78 ASP A C 1
ATOM 598 O O . ASP A 1 78 ? 41.499 -0.534 8.941 1.00 44.31 78 ASP A O 1
ATOM 602 N N . ALA A 1 79 ? 42.379 -2.118 7.613 1.00 49.91 79 ALA A N 1
ATOM 603 C CA . ALA A 1 79 ? 43.603 -2.343 8.350 1.00 49.91 79 ALA A CA 1
ATOM 604 C C . ALA A 1 79 ? 44.690 -1.461 7.724 1.00 49.91 79 ALA A C 1
ATOM 606 O O . ALA A 1 79 ? 45.279 -1.846 6.712 1.00 49.91 79 ALA A O 1
ATOM 607 N N . LYS A 1 80 ? 44.980 -0.309 8.337 1.00 41.44 80 LYS A N 1
ATOM 608 C CA . LYS A 1 80 ? 46.345 0.223 8.410 1.00 41.44 80 LYS A CA 1
ATOM 609 C C . LYS A 1 80 ? 46.521 1.224 9.542 1.00 41.44 80 LYS A C 1
ATOM 611 O O . LYS A 1 80 ? 45.688 2.146 9.646 1.00 41.44 80 LYS A O 1
#

Secondary structure (DSSP, 8-state):
--HHHHHHHTT--HHHHHHHSTT--HHHHHHHHHTSS-GGGS-HHHHHHHHHHTT-HHHHHHHHHHHTS-S--S------